Protein 4RVQ (pdb70)

Radius of gyration: 15.25 Å; Cα contacts (8 Å, |Δi|>4): 129; chains: 1; bounding box: 36×40×38 Å

Foldseek 3Di:
DVVPVVDDVDPLDDFLQCQALCNQLVVQCVLVVDPVLSVVLSVVLLVLLVCPVVHDPVSSLVSNCVSSVVDPVVSSVSCNVCSVSNNLSNQLNPDDDPVSNVVSVVVCVVVVNVVNVVRNPD

B-factor: mean 16.06, std 10.74, range [2.79, 58.79]

Solvent-accessible surface area: 8098 Å² total; per-residue (Å²): 96,87,143,35,178,79,118,90,161,76,136,32,123,3,52,1,195,87,7,58,23,128,11,2,32,106,22,0,16,164,40,31,116,71,73,130,81,28,94,76,31,13,80,38,0,43,102,28,6,36,9,92,112,175,96,97,95,158,39,10,52,77,66,0,45,107,26,0,78,163,119,95,89,121,24,0,54,38,0,9,103,20,78,65,7,0,25,39,3,4,95,2,38,123,4,158,60,210,137,83,69,60,53,0,47,172,65,0,39,96,108,56,10,130,128,0,6,77,44,50,119,90

InterPro domains:
  IPR001650 Helicase, C-terminal domain-like [PF00271] (828-909)
  IPR001650 Helicase, C-terminal domain-like [PS51194] (756-968)
  IPR001650 Helicase, C-terminal domain-like [SM00490] (822-910)
  IPR001650 Helicase, C-terminal domain-like [SM00490] (1659-1747)
  IPR003593 AAA+ ATPase domain [SM00382] (543-725)
  IPR003593 AAA+ ATPase domain [SM00382] (1393-1650)
  IPR004179 Sec63 domain [PF02889] (1031-1337)
  IPR004179 Sec63 domain [PF02889] (1865-2186)
  IPR004179 Sec63 domain [SM00973] (1030-1338)
  IPR004179 Sec63 domain [SM00973] (1865-2188)
  IPR011545 DEAD/DEAH-box helicase domain [PF00270] (530-708)
  IPR011545 DEAD/DEAH-box helicase domain [PF00270] (1380-1547)
  IPR014001 Helicase superfamily 1/2, ATP-binding domain [PS51192] (538-721)
  IPR014001 Helicase sup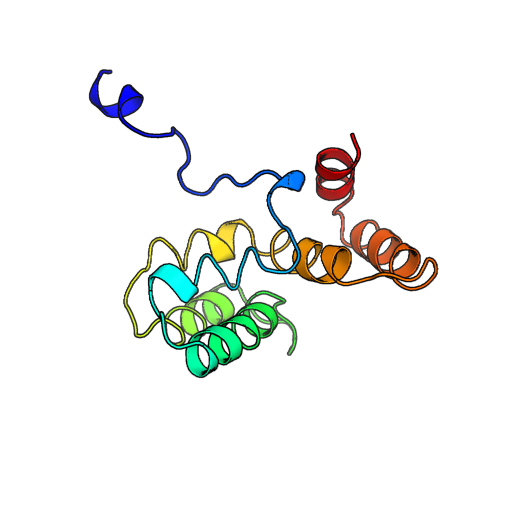erfamily 1/2, ATP-binding domain [PS51192] (1388-1564)
  IPR014001 Helicase superfamily 1/2, ATP-binding domain [SM00487] (525-737)
  IPR014001 Helicase superfamily 1/2, ATP-binding domain [SM00487] (1375-1580)
  IPR014756 Immunoglobulin E-set [SSF81296] (2078-2192)
  IPR027417 P-loop containing nucleoside triphosphate hydrolase [G3DSA:3.40.50.300] (516-730)
  IPR027417 P-loop containing nucleoside triphosphate hydrolase [G3DSA:3.40.50.300] (731-933)
  IPR027417 P-loop containing nucleoside triphosphate hydrolase [G3DSA:3.40.50.300] (1342-1571)

Nearest PDB structures (foldseek):
  4rvq-assembly1_A  TM=1.008E+00  e=5.203E-17  Thermochaetoides thermophila
  5yzg-assembly1_D  TM=9.814E-01  e=2.317E-08  Homo sapiens
  7a5p-assembly1_q  TM=9.352E-01  e=9.662E-07  Homo sapiens
  3jcr-assembly1_C  TM=9.507E-01  e=6.902E-06  Homo sapiens
  6ah0-assembly1_D  TM=9.426E-01  e=2.315E-05  Homo sapiens

Organism: Chaetomium thermophilum (strain DSM 1495 / CBS 144.50 / IMI 039719) (NCBI:txid759272)

Secondary structure (DSSP, 8-state):
-HHHHSS-S-TT---GGG--TTHHHHHHHTT---HHHHHHHHHHHHHHHHT-----HHHHHHHHHHHTTT--HHHHHHHHHTHHHHHHHHHHHT--SHHHHHHHHHHHHHTT-HHHHHHHH-

Structure (mmCIF, N/CA/C/O backbone):
data_4RVQ
#
_entry.id   4RVQ
#
_cell.length_a   123.846
_cell.length_b   45.752
_cell.length_c   27.420
_cell.angle_alpha   90.00
_cell.angle_beta   102.56
_cell.angle_gamma   90.00
#
_symmetry.space_group_name_H-M   'C 1 2 1'
#
loop_
_entity.id
_entity.type
_entity.pdbx_description
1 polymer 'Pre-mRNA splicing helicase-like protein'
2 non-polymer 'SULFATE ION'
3 non-polymer 1,2-ETHANEDIOL
4 water water
#
loop_
_atom_site.group_PDB
_atom_site.id
_atom_site.type_symbol
_atom_site.label_atom_id
_atom_site.label_alt_id
_atom_site.label_comp_id
_atom_site.label_asym_id
_atom_site.label_entity_id
_atom_site.label_seq_id
_atom_site.pdbx_PDB_ins_code
_atom_site.Cartn_x
_atom_site.Cartn_y
_atom_site.Cartn_z
_atom_site.occupancy
_atom_site.B_iso_or_equiv
_atom_site.auth_seq_id
_atom_site.auth_comp_id
_atom_site.auth_asym_id
_atom_site.auth_atom_id
_atom_site.pdbx_PDB_model_num
ATOM 1 N N . GLY A 1 1 ? 32.362 -22.880 -20.151 1.00 33.43 -2 GLY A N 1
ATOM 2 C CA . GLY A 1 1 ? 31.596 -21.594 -20.224 1.00 32.54 -2 GLY A CA 1
ATOM 3 C C . GLY A 1 1 ? 31.137 -21.059 -18.881 1.00 32.22 -2 GLY A C 1
ATOM 4 O O . GLY A 1 1 ? 31.197 -21.748 -17.854 1.00 31.62 -2 GLY A O 1
ATOM 10 N N . ALA A 1 2 ? 30.649 -19.824 -18.896 1.00 30.96 -1 ALA A N 1
ATOM 11 C CA . ALA A 1 2 ? 30.235 -19.126 -17.671 1.00 30.24 -1 ALA A 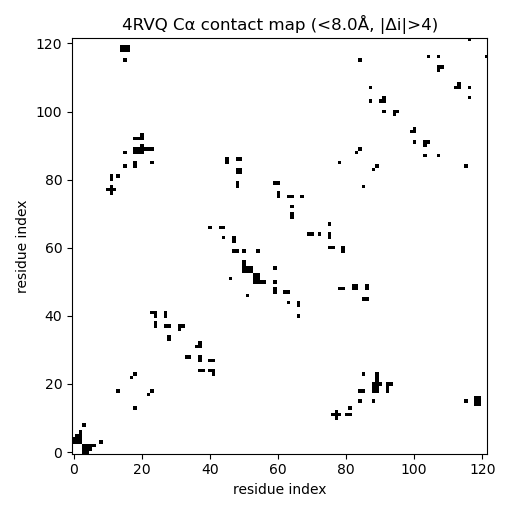CA 1
ATOM 12 C C . ALA A 1 2 ? 29.027 -19.776 -16.994 1.00 28.73 -1 ALA A C 1
ATOM 13 O O . ALA A 1 2 ? 28.985 -19.897 -15.771 1.00 27.90 -1 ALA A O 1
ATOM 20 N N . MET A 1 3 ? 28.024 -20.156 -17.782 0.72 29.78 0 MET A N 1
ATOM 21 C CA . MET A 1 3 ? 26.831 -20.788 -17.226 0.72 30.14 0 MET A CA 1
ATOM 22 C C . MET A 1 3 ? 27.221 -22.035 -16.452 0.72 26.94 0 MET A C 1
ATOM 23 O O . MET A 1 3 ? 26.753 -22.264 -15.342 0.72 25.80 0 MET A O 1
ATOM 37 N N . GLY A 1 4 ? 28.108 -22.825 -17.042 1.00 27.01 287 GLY A N 1
ATOM 38 C CA . GLY A 1 4 ? 28.564 -24.055 -16.424 1.00 25.54 287 GLY A CA 1
ATOM 39 C C . GLY A 1 4 ? 29.291 -23.862 -15.102 1.00 22.42 287 GLY A C 1
ATOM 40 O O . GLY A 1 4 ? 29.294 -24.778 -14.266 1.00 22.55 287 GLY A O 1
ATOM 44 N N . LYS A 1 5 ? 29.915 -22.693 -14.917 1.00 21.72 288 LYS A N 1
ATOM 45 C CA . LYS A 1 5 ? 30.639 -22.398 -13.668 1.00 21.54 288 LYS A CA 1
ATOM 46 C C . LYS A 1 5 ? 29.756 -21.770 -12.592 1.00 21.25 288 LYS A C 1
ATOM 47 O O . LYS A 1 5 ? 30.229 -21.541 -11.484 1.00 22.32 288 LYS A O 1
ATOM 66 N N . SER A 1 6 ? 28.487 -21.492 -12.905 1.00 21.77 289 SER A N 1
ATOM 67 C CA . SER A 1 6 ? 27.590 -20.833 -11.951 1.00 20.36 289 SER A CA 1
ATOM 68 C C . SER A 1 6 ? 26.855 -21.813 -11.014 1.00 16.61 289 SER A C 1
ATOM 69 O O . SER A 1 6 ? 26.154 -21.395 -10.088 1.00 17.39 289 SER A O 1
ATOM 77 N N . LYS A 1 7 ? 26.984 -23.106 -11.281 0.82 12.21 290 LYS A N 1
ATOM 78 C CA . LYS A 1 7 ? 26.313 -24.158 -10.541 0.82 10.62 290 LYS A CA 1
ATOM 79 C C . LYS A 1 7 ? 27.242 -25.338 -10.573 0.82 8.33 290 LYS A C 1
ATOM 80 O O . LYS A 1 7 ? 28.164 -25.427 -11.394 0.82 9.39 290 LYS A O 1
ATOM 99 N N . SER A 1 8 ? 26.988 -26.293 -9.697 1.00 9.43 291 SER A N 1
ATOM 100 C CA A SER A 1 8 ? 27.700 -27.568 -9.664 0.25 9.07 291 SER A CA 1
ATOM 101 C CA B SER A 1 8 ? 27.781 -27.510 -9.709 0.75 9.55 291 SER A CA 1
ATOM 102 C C . SER A 1 8 ? 27.595 -28.271 -11.012 1.00 7.97 291 SER A C 1
ATOM 103 O O . SER A 1 8 ? 26.572 -28.133 -11.720 1.00 9.74 291 SER A O 1
ATOM 118 N N . GLN A 1 9 ? 28.584 -29.094 -11.337 1.00 7.65 292 GLN A N 1
ATOM 119 C CA . GLN A 1 9 ? 28.483 -29.914 -12.525 1.00 7.21 292 GLN A CA 1
ATOM 120 C C . GLN A 1 9 ? 27.413 -30.981 -12.380 1.00 7.80 292 GLN A C 1
ATOM 121 O O . GLN A 1 9 ? 26.806 -31.378 -13.366 1.00 9.93 292 GLN A O 1
ATOM 135 N N . ASP A 1 10 ? 27.213 -31.497 -11.174 1.00 7.86 293 ASP A N 1
ATOM 136 C CA . ASP A 1 10 ? 26.268 -32.600 -10.939 1.00 8.23 293 ASP A CA 1
ATOM 137 C C . ASP A 1 10 ? 25.430 -32.307 -9.708 1.00 8.86 293 ASP A C 1
ATOM 138 O O . ASP A 1 10 ? 25.863 -32.534 -8.577 1.00 9.88 293 ASP A O 1
ATOM 147 N N . LYS A 1 11 ? 24.219 -31.804 -9.926 1.00 10.85 294 LYS A N 1
ATOM 148 C CA . LYS A 1 11 ? 23.335 -31.450 -8.811 1.00 14.12 294 LYS A CA 1
ATOM 149 C C . LYS A 1 11 ? 22.951 -32.662 -7.981 1.00 12.68 294 LYS A C 1
ATOM 150 O O . LYS A 1 11 ? 22.479 -32.522 -6.827 1.00 15.00 294 LYS A O 1
ATOM 169 N N . ASN A 1 12 ? 23.139 -33.852 -8.524 1.00 10.29 295 ASN A N 1
ATOM 170 C CA . ASN A 1 12 ? 22.749 -35.037 -7.799 1.00 9.16 295 ASN A CA 1
ATOM 171 C C . ASN A 1 12 ? 23.835 -35.605 -6.932 1.00 9.57 295 ASN A C 1
ATOM 172 O O . ASN A 1 12 ? 23.555 -36.548 -6.177 1.00 10.27 295 ASN A O 1
ATOM 183 N N . TYR A 1 13 ? 25.046 -35.080 -7.000 1.00 10.00 296 TYR A N 1
ATOM 184 C CA A TYR A 1 13 ? 26.147 -35.711 -6.273 0.88 10.32 296 TYR A CA 1
ATOM 185 C CA B TYR A 1 13 ? 26.126 -35.702 -6.276 0.12 9.45 296 TYR A CA 1
ATOM 186 C C . TYR A 1 13 ? 26.002 -35.469 -4.770 1.00 8.93 296 TYR A C 1
ATOM 187 O O . TYR A 1 13 ? 25.779 -34.335 -4.354 1.00 11.28 296 TYR A O 1
ATOM 222 N N . VAL A 1 14 ? 26.174 -36.525 -3.989 1.00 7.98 297 VAL A N 1
ATOM 223 C CA . VAL A 1 14 ? 26.192 -36.429 -2.523 1.00 7.42 297 VAL A CA 1
ATOM 224 C C . VAL A 1 14 ? 27.217 -37.427 -2.048 1.00 7.36 297 VAL A C 1
ATOM 225 O O . VAL A 1 14 ? 27.165 -38.612 -2.388 1.00 8.85 297 VAL A O 1
ATOM 238 N N . HIS A 1 15 ? 28.190 -36.946 -1.294 1.00 6.53 298 HIS A N 1
ATOM 239 C CA . HIS A 1 15 ? 29.238 -37.817 -0.785 1.00 6.72 298 HIS A CA 1
ATOM 240 C C . HIS A 1 15 ? 28.680 -38.676 0.367 1.00 6.71 298 HIS A C 1
ATOM 241 O O . HIS A 1 15 ? 27.831 -38.229 1.127 1.00 6.61 298 HIS A O 1
ATOM 255 N N . ALA A 1 16 ? 29.203 -39.888 0.517 1.00 6.36 299 ALA A N 1
ATOM 256 C CA . ALA A 1 16 ? 28.739 -40.779 1.573 1.00 7.25 299 ALA A CA 1
ATOM 257 C C . ALA A 1 16 ? 28.761 -40.100 2.956 1.00 8.36 299 ALA A C 1
ATOM 258 O O . ALA A 1 16 ? 27.875 -40.337 3.771 1.00 8.65 299 ALA A O 1
ATOM 265 N N . ARG A 1 17 ? 29.782 -39.305 3.251 1.00 9.22 300 ARG A N 1
ATOM 266 C CA . ARG A 1 17 ? 29.874 -38.696 4.585 1.00 10.00 300 ARG A CA 1
ATOM 267 C C . ARG A 1 17 ? 28.766 -37.685 4.851 1.00 9.56 300 ARG A C 1
ATOM 268 O O . ARG A 1 17 ? 28.551 -37.314 6.013 1.00 11.70 300 ARG A O 1
ATOM 289 N N . GLU A 1 18 ? 28.084 -37.233 3.808 1.00 7.66 301 GLU A N 1
ATOM 290 C CA . GLU A 1 18 ? 27.008 -36.264 3.968 1.00 7.37 301 GLU A CA 1
ATOM 291 C C . GLU A 1 18 ? 25.731 -36.921 4.471 1.00 6.85 301 GLU A C 1
ATOM 292 O O . GLU A 1 18 ? 24.865 -36.232 4.988 1.00 7.72 301 GLU A O 1
ATOM 304 N N . ILE A 1 19 ? 25.567 -38.214 4.266 1.00 6.79 302 ILE A N 1
ATOM 305 C CA . ILE A 1 19 ? 24.295 -38.878 4.535 1.00 6.47 302 ILE A CA 1
ATOM 306 C C . ILE A 1 19 ? 24.221 -39.335 5.980 1.00 6.99 302 ILE A C 1
ATOM 307 O O . ILE A 1 19 ? 24.472 -40.483 6.297 1.00 8.38 302 ILE A O 1
ATOM 323 N N . ASP A 1 20 ? 23.948 -38.376 6.860 1.00 7.03 303 ASP A N 1
ATOM 324 C CA . ASP A 1 20 ? 23.688 -38.642 8.253 1.00 6.94 303 ASP A CA 1
ATOM 325 C C . ASP A 1 20 ? 22.298 -39.259 8.393 1.00 6.63 303 ASP A C 1
ATOM 326 O O . ASP A 1 20 ? 21.528 -39.427 7.421 1.00 6.38 303 ASP A O 1
ATOM 335 N N . ALA A 1 21 ? 21.929 -39.605 9.635 1.00 6.95 304 ALA A N 1
ATOM 336 C CA . ALA A 1 21 ? 20.666 -40.253 9.939 1.00 6.21 304 ALA A CA 1
ATOM 337 C C . ALA A 1 21 ? 19.439 -39.464 9.489 1.00 5.79 304 ALA A C 1
ATOM 338 O O . ALA A 1 21 ? 18.379 -40.080 9.298 1.00 6.73 304 ALA A O 1
ATOM 345 N N . TYR A 1 22 ? 19.563 -38.142 9.332 1.00 5.71 305 TYR A N 1
ATOM 346 C CA . TYR A 1 22 ? 18.445 -37.278 8.985 1.00 5.45 305 TYR A CA 1
ATOM 347 C C . TYR A 1 22 ? 18.621 -36.609 7.614 1.00 5.18 305 TYR A C 1
ATOM 348 O O . TYR A 1 22 ? 17.826 -35.739 7.285 1.00 6.14 305 TYR A O 1
ATOM 366 N N . TRP A 1 23 ? 19.612 -37.002 6.816 1.00 5.29 306 TRP A N 1
ATOM 367 C CA . TRP A 1 23 ? 19.840 -36.329 5.544 1.00 5.67 306 TRP A CA 1
ATOM 368 C C . TRP A 1 23 ? 18.608 -36.371 4.659 1.00 5.30 306 TRP A C 1
ATOM 369 O O . TRP A 1 23 ? 18.199 -35.358 4.098 1.00 6.01 306 TRP A O 1
ATOM 390 N N . LEU A 1 24 ? 18.012 -37.555 4.519 1.00 5.91 307 LEU A N 1
ATOM 391 C CA . LEU A 1 24 ? 16.856 -37.694 3.637 1.00 5.88 307 LEU A CA 1
ATOM 392 C C . LEU A 1 24 ? 15.702 -36.837 4.138 1.00 5.93 307 LEU A C 1
ATOM 393 O O . LEU A 1 24 ? 15.039 -36.118 3.372 1.00 6.13 307 LEU A O 1
ATOM 409 N N . GLN A 1 25 ? 15.410 -36.933 5.448 1.00 6.12 308 GLN A N 1
ATOM 410 C CA . GLN A 1 25 ? 14.343 -36.157 6.043 1.00 6.43 308 GLN A CA 1
ATOM 411 C C . GLN A 1 25 ? 14.555 -34.673 5.808 1.00 6.72 308 GLN A C 1
ATOM 412 O O . GLN A 1 25 ? 13.595 -33.928 5.561 1.00 6.99 308 GLN A O 1
ATOM 426 N N . ARG A 1 26 ? 15.802 -34.194 5.896 1.00 7.07 309 ARG A N 1
ATOM 427 C CA A ARG A 1 26 ? 16.095 -32.803 5.674 0.44 8.25 309 ARG A CA 1
ATOM 428 C CA B ARG A 1 26 ? 16.078 -32.777 5.637 0.56 8.36 309 ARG A CA 1
ATOM 429 C C . ARG A 1 26 ? 15.848 -32.410 4.201 1.00 7.94 309 ARG A C 1
ATOM 430 O O . ARG A 1 26 ? 15.338 -31.325 3.926 1.00 10.22 309 ARG A O 1
ATOM 471 N N . GLN A 1 27 ? 16.179 -33.298 3.263 1.00 7.77 310 GLN A N 1
ATOM 472 C CA A GLN A 1 27 ? 15.907 -32.989 1.858 0.38 8.36 310 GLN A CA 1
ATOM 473 C CA B GLN A 1 27 ? 15.899 -32.947 1.870 0.62 8.27 310 GLN A CA 1
ATOM 474 C C . GLN A 1 27 ? 14.400 -32.845 1.653 1.00 9.62 310 GLN A C 1
ATOM 475 O O . GLN A 1 27 ? 13.924 -31.939 0.971 1.00 11.65 310 GLN A O 1
ATOM 502 N N . ILE A 1 28 ? 13.638 -33.782 2.201 1.00 8.45 311 ILE A N 1
ATOM 503 C CA . ILE A 1 28 ? 12.197 -33.781 2.055 1.00 8.30 311 ILE A CA 1
ATOM 504 C C . ILE A 1 28 ? 11.584 -32.600 2.801 1.00 8.60 311 ILE A C 1
ATOM 505 O O . ILE A 1 28 ? 10.640 -31.964 2.310 1.00 9.57 311 ILE A O 1
ATOM 521 N N . GLY A 1 29 ? 12.147 -32.266 3.957 1.00 9.19 312 GLY A N 1
ATOM 522 C CA . GLY A 1 29 ? 11.621 -31.196 4.783 1.00 10.55 312 GLY A CA 1
ATOM 523 C C . GLY A 1 29 ? 11.711 -29.817 4.149 1.00 11.11 312 GLY A C 1
ATOM 524 O O . GLY A 1 29 ? 10.996 -28.875 4.532 1.00 13.33 312 GLY A O 1
ATOM 528 N N . ARG A 1 30 ? 12.611 -29.633 3.193 1.00 11.84 313 ARG A N 1
ATOM 529 C CA . ARG A 1 30 ? 12.665 -28.365 2.486 1.00 13.84 313 ARG A CA 1
ATOM 530 C C . ARG A 1 30 ? 11.430 -28.129 1.654 1.00 14.77 313 ARG A C 1
ATOM 531 O O . ARG A 1 30 ? 11.080 -26.984 1.409 1.00 18.45 313 ARG A O 1
ATOM 552 N N . VAL A 1 31 ? 10.763 -29.211 1.236 1.00 13.80 314 VAL A N 1
ATOM 553 C CA . VAL A 1 31 ? 9.530 -29.159 0.462 1.00 14.05 314 VAL A CA 1
ATOM 554 C C . VAL A 1 31 ? 8.292 -29.331 1.362 1.00 13.05 314 VAL A C 1
ATOM 555 O O . VAL A 1 31 ? 7.244 -28.758 1.071 1.00 14.77 314 VAL A O 1
ATOM 568 N N . TYR A 1 32 ? 8.409 -30.131 2.415 1.00 11.06 315 TYR A N 1
ATOM 569 C CA . TYR A 1 32 ? 7.321 -30.449 3.328 1.00 11.07 315 TYR A CA 1
ATOM 570 C C . TYR A 1 32 ? 7.763 -30.072 4.738 1.00 11.47 315 TYR A C 1
ATOM 571 O O . TYR A 1 32 ? 8.332 -30.889 5.461 1.00 11.26 315 TYR A O 1
ATOM 589 N N . PRO A 1 33 ? 7.534 -28.825 5.144 1.00 11.82 316 PRO A N 1
ATOM 590 C CA . PRO A 1 33 ? 8.047 -28.385 6.453 1.00 13.13 316 PRO A CA 1
ATOM 591 C C . PRO A 1 33 ? 7.335 -29.000 7.657 1.00 12.93 316 PRO A C 1
ATOM 592 O O . PRO A 1 33 ? 7.878 -28.953 8.754 1.00 13.14 316 PRO A O 1
ATOM 603 N N . ASP A 1 34 ? 6.169 -29.587 7.471 1.00 11.65 317 ASP A N 1
ATOM 604 C CA . ASP A 1 34 ? 5.470 -30.188 8.597 1.00 11.72 317 ASP A CA 1
ATOM 605 C C . ASP A 1 34 ? 6.222 -31.383 9.105 1.00 10.21 317 ASP A C 1
ATOM 606 O O . ASP A 1 34 ? 6.628 -32.249 8.332 1.00 10.17 317 ASP A O 1
ATOM 615 N N . ALA A 1 35 ? 6.419 -31.461 10.425 1.00 10.87 318 ALA A N 1
ATOM 616 C CA . ALA A 1 35 ? 7.231 -32.532 10.996 1.00 10.29 318 ALA A CA 1
ATOM 617 C C . ALA A 1 35 ? 6.643 -33.908 10.738 1.00 9.78 318 ALA A C 1
ATOM 618 O O . ALA A 1 35 ? 7.365 -34.844 10.414 1.00 10.25 318 ALA A O 1
ATOM 625 N N . HIS A 1 36 ? 5.339 -34.068 10.942 1.00 9.22 319 HIS A N 1
ATOM 626 C CA . HIS A 1 36 ? 4.698 -35.362 10.770 1.00 9.26 319 HIS A CA 1
ATOM 627 C C . HIS A 1 36 ? 4.745 -35.799 9.304 1.00 9.04 319 HIS A C 1
ATOM 628 O O . HIS A 1 36 ? 5.180 -36.904 9.000 1.00 8.93 319 HIS A O 1
ATOM 642 N N . ILE A 1 37 ? 4.320 -34.923 8.399 1.00 9.25 320 ILE A N 1
ATOM 643 C CA . ILE A 1 37 ? 4.292 -35.284 6.983 1.00 8.57 320 ILE A CA 1
ATOM 644 C C . ILE A 1 37 ? 5.701 -35.574 6.465 1.00 8.01 320 ILE A C 1
ATOM 645 O O . ILE A 1 37 ? 5.894 -36.548 5.739 1.00 8.33 320 ILE A O 1
ATOM 661 N N . GLN A 1 38 ? 6.695 -34.751 6.804 1.00 8.46 321 GLN A N 1
ATOM 662 C CA . GLN A 1 38 ? 8.023 -35.038 6.266 1.00 8.82 321 GLN A CA 1
ATOM 663 C C . GLN A 1 38 ? 8.556 -36.359 6.768 1.00 7.87 321 GLN A C 1
ATOM 664 O O . GLN A 1 38 ? 9.275 -37.042 6.038 1.00 7.96 321 GLN A O 1
ATOM 678 N N . HIS A 1 39 ? 8.206 -36.733 8.002 1.00 8.05 322 HIS A N 1
ATOM 679 C CA . HIS A 1 39 ? 8.662 -37.999 8.527 1.00 8.34 322 HIS A CA 1
ATOM 680 C C . HIS A 1 39 ? 7.957 -39.168 7.805 1.00 7.46 322 HIS A C 1
ATOM 681 O O . HIS A 1 39 ? 8.603 -40.160 7.454 1.00 7.99 322 HIS A O 1
ATOM 695 N N . ASP A 1 40 ? 6.635 -39.056 7.599 1.00 7.73 323 ASP A N 1
ATOM 696 C CA . ASP A 1 40 ? 5.941 -40.069 6.817 1.00 8.73 323 ASP A CA 1
ATOM 697 C C . ASP A 1 40 ? 6.608 -40.266 5.466 1.00 8.16 323 ASP A C 1
ATOM 698 O O . ASP A 1 40 ? 6.807 -41.401 5.023 1.00 8.72 323 ASP A O 1
ATOM 707 N N . LYS A 1 41 ? 6.916 -39.157 4.782 1.00 7.18 324 LYS A N 1
ATOM 708 C CA . LYS A 1 41 ? 7.467 -39.248 3.449 1.00 7.37 324 LYS A CA 1
ATOM 709 C C . LYS A 1 41 ? 8.879 -39.840 3.466 1.00 7.04 324 LYS A C 1
ATOM 710 O O . LYS A 1 41 ? 9.281 -40.495 2.509 1.00 7.71 324 LYS A O 1
ATOM 729 N N . THR A 1 42 ? 9.639 -39.614 4.536 1.00 7.22 325 THR A N 1
ATOM 730 C CA . THR A 1 42 ? 10.955 -40.209 4.681 1.00 7.42 325 THR A CA 1
ATOM 731 C C . THR A 1 42 ? 10.831 -41.730 4.768 1.00 7.40 325 THR A C 1
ATOM 732 O O . THR A 1 42 ? 11.529 -42.460 4.072 1.00 7.54 325 THR A O 1
ATOM 743 N N . THR A 1 43 ? 9.957 -42.198 5.643 1.00 7.97 326 THR A N 1
ATOM 744 C CA . THR A 1 43 ? 9.723 -43.627 5.780 1.00 9.04 326 THR A CA 1
ATOM 745 C C . THR A 1 43 ? 9.299 -44.263 4.457 1.00 7.99 326 THR A C 1
ATOM 746 O O . THR A 1 43 ? 9.837 -45.299 4.043 1.00 8.33 326 THR A O 1
ATOM 757 N N . SER A 1 44 ? 8.354 -43.608 3.797 1.00 7.97 327 SER A N 1
ATOM 758 C CA A SER A 1 44 ? 7.875 -44.137 2.528 0.24 8.33 327 SER A CA 1
ATOM 759 C CA B SER A 1 44 ? 7.873 -44.132 2.521 0.76 8.98 327 SER A CA 1
ATOM 760 C C . SER A 1 44 ?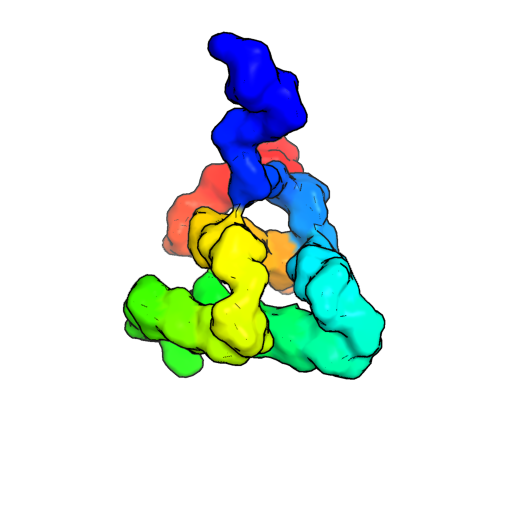 8.954 -44.105 1.439 1.00 7.25 327 SER A C 1
ATOM 761 O O . SER A 1 44 ? 9.114 -45.068 0.678 1.00 8.65 327 SER A O 1
ATOM 776 N N . ALA A 1 45 ? 9.710 -43.029 1.382 1.00 7.00 328 ALA A N 1
ATOM 777 C CA . ALA A 1 45 ? 10.749 -42.927 0.369 1.00 7.28 328 ALA A CA 1
ATOM 778 C C . ALA A 1 45 ? 11.802 -44.003 0.549 1.00 7.38 328 ALA A C 1
ATOM 779 O O . ALA A 1 45 ? 12.270 -44.600 -0.433 1.00 8.10 328 ALA A O 1
ATOM 786 N N . LEU A 1 46 ? 12.211 -44.296 1.789 1.00 7.61 329 LEU A N 1
ATOM 787 C CA . LEU A 1 46 ? 13.188 -45.342 1.980 1.00 7.66 329 LEU A CA 1
ATOM 788 C C . LEU A 1 46 ? 12.644 -46.681 1.511 1.00 9.49 329 LEU A C 1
ATOM 789 O O . LEU A 1 46 ? 13.371 -47.471 0.891 1.00 11.15 329 LEU A O 1
ATOM 805 N N . LYS A 1 47 ? 11.382 -46.985 1.833 1.00 9.06 330 LYS A N 1
ATOM 806 C CA . LYS A 1 47 ? 10.795 -48.225 1.385 1.00 10.88 330 LYS A CA 1
ATOM 807 C C . LYS A 1 47 ? 10.757 -48.300 -0.135 1.00 10.49 330 LYS A C 1
ATOM 808 O O . LYS A 1 47 ? 11.148 -49.312 -0.727 1.00 12.51 330 LYS A O 1
ATOM 827 N N . ILE A 1 48 ? 10.282 -47.228 -0.765 1.00 10.09 331 ILE A N 1
ATOM 828 C CA . ILE A 1 48 ? 10.237 -47.195 -2.219 1.00 10.31 331 ILE A CA 1
ATOM 829 C C . ILE A 1 48 ? 11.621 -47.370 -2.854 1.00 10.39 331 ILE A C 1
ATOM 830 O O . ILE A 1 48 ? 11.811 -48.183 -3.748 1.00 12.01 331 ILE A O 1
ATOM 846 N N . LEU A 1 49 ? 12.600 -46.613 -2.364 1.00 10.21 332 LEU A N 1
ATOM 847 C CA . LEU A 1 49 ? 13.937 -46.631 -2.958 1.00 11.30 332 LEU A CA 1
ATOM 848 C C . LEU A 1 49 ? 14.610 -47.961 -2.810 1.00 12.64 332 LEU A C 1
ATOM 849 O O . LEU A 1 49 ? 15.495 -48.299 -3.607 1.00 15.11 332 LEU A O 1
ATOM 865 N N . SER A 1 50 ? 14.259 -48.705 -1.769 1.00 13.15 333 SER A N 1
ATOM 866 C CA A SER A 1 50 ? 14.930 -49.973 -1.531 0.71 15.37 333 SER A CA 1
ATOM 867 C CA B SER A 1 50 ? 14.864 -49.999 -1.489 0.29 15.73 333 SER A CA 1
ATOM 868 C C . SER A 1 50 ? 14.524 -51.003 -2.574 1.00 18.15 333 SER A C 1
ATOM 869 O O . SER A 1 50 ? 15.187 -52.018 -2.711 1.00 20.18 333 SER A O 1
ATOM 884 N N . GLY A 1 51 ? 13.449 -50.732 -3.307 1.00 17.76 334 GLY A N 1
ATOM 885 C CA . GLY A 1 51 ? 12.992 -51.668 -4.305 1.00 19.70 334 GLY A CA 1
ATOM 886 C C . GLY A 1 51 ? 12.469 -52.962 -3.728 1.00 23.21 334 GLY A C 1
ATOM 887 O O . GLY A 1 51 ? 12.212 -53.910 -4.458 1.00 25.50 334 GLY A O 1
ATOM 891 N N . GLU A 1 52 ? 12.302 -53.010 -2.417 1.00 25.91 335 GLU A N 1
ATOM 892 C CA . GLU A 1 52 ? 11.775 -54.210 -1.788 1.00 31.62 335 GLU A CA 1
ATOM 893 C C . GLU A 1 52 ? 10.298 -54.413 -2.134 1.00 36.11 335 GLU A C 1
ATOM 894 O O . GLU A 1 52 ? 9.564 -53.446 -2.334 1.00 35.90 335 GLU A O 1
ATOM 906 N N . PRO A 1 53 ? 9.851 -55.678 -2.214 0.68 39.27 336 PRO A N 1
ATOM 907 C CA . PRO A 1 53 ? 8.438 -55.937 -2.516 0.68 41.96 336 PRO A CA 1
ATOM 908 C C . PRO A 1 53 ? 7.526 -55.587 -1.344 0.68 43.81 336 PRO A C 1
ATOM 909 O O . PRO A 1 53 ? 8.040 -55.260 -0.274 0.68 44.66 336 PRO A O 1
ATOM 920 N N . GLU A 1 60 ? 12.397 -56.522 -5.509 0.75 39.65 343 GLU A N 1
ATOM 921 C CA . GLU A 1 60 ? 11.705 -57.030 -6.680 0.75 39.85 343 GLU A CA 1
ATOM 922 C C . GLU A 1 60 ? 11.237 -55.910 -7.592 0.75 36.12 343 GLU A C 1
ATOM 923 O O . GLU A 1 60 ? 10.931 -56.159 -8.756 0.75 36.94 343 GLU A O 1
ATOM 934 N N . LYS A 1 61 ? 11.177 -54.679 -7.083 0.77 32.56 344 LYS A N 1
ATOM 935 C CA . LYS A 1 61 ? 10.548 -53.599 -7.853 0.77 31.31 344 LYS A CA 1
ATOM 936 C C . LYS A 1 61 ? 11.458 -53.021 -8.937 0.77 28.96 344 LYS A C 1
ATOM 937 O O . LYS A 1 61 ? 12.633 -52.727 -8.708 0.77 29.53 344 LYS A O 1
ATOM 956 N N . GLN A 1 62 ? 10.885 -52.864 -10.124 0.91 27.28 345 GLN A N 1
ATOM 957 C CA . GLN A 1 62 ? 11.566 -52.243 -11.245 1.00 26.55 345 GLN A CA 1
ATOM 958 C C . GLN A 1 62 ? 11.789 -50.752 -11.018 0.91 21.42 345 GLN A C 1
ATOM 959 O O . GLN A 1 62 ? 11.040 -50.101 -10.294 1.00 21.32 345 GLN A O 1
ATOM 973 N N . LEU A 1 63 ? 12.764 -50.201 -11.732 1.00 21.35 346 LEU A N 1
ATOM 974 C CA . LEU A 1 63 ? 13.039 -48.771 -11.673 1.00 19.87 346 LEU A CA 1
ATOM 975 C C . LEU A 1 63 ? 11.837 -47.929 -12.067 1.00 18.47 346 LEU A C 1
ATOM 976 O O . LEU A 1 63 ? 11.615 -46.884 -11.471 1.00 17.79 346 LEU A O 1
ATOM 992 N N . ARG A 1 64 ? 11.060 -48.374 -13.037 1.00 18.36 347 ARG A N 1
ATOM 993 C CA . ARG A 1 64 ? 9.889 -47.630 -13.458 1.00 17.54 347 ARG A CA 1
ATOM 994 C C . ARG A 1 64 ? 8.891 -47.521 -12.297 1.00 17.05 347 ARG A C 1
ATOM 995 O O . ARG A 1 64 ? 8.220 -46.500 -12.132 1.00 17.53 347 ARG A O 1
ATOM 1016 N N . ASP A 1 65 ? 8.777 -48.587 -11.512 1.00 15.99 348 ASP A N 1
ATOM 1017 C CA . ASP A 1 65 ? 7.859 -48.612 -10.387 1.00 16.24 348 ASP A CA 1
ATOM 1018 C C . ASP A 1 65 ? 8.361 -47.726 -9.257 1.00 14.49 348 ASP A C 1
ATOM 1019 O O . ASP A 1 65 ? 7.563 -47.014 -8.631 1.00 13.95 348 ASP A O 1
ATOM 1028 N N . ILE A 1 66 ? 9.672 -47.764 -8.976 1.00 12.96 349 ILE A N 1
ATOM 1029 C CA . ILE A 1 66 ? 10.271 -46.899 -7.986 1.00 12.77 349 ILE A CA 1
ATOM 1030 C C . ILE A 1 66 ? 9.976 -45.447 -8.375 1.00 11.54 349 ILE A C 1
ATOM 1031 O O . ILE A 1 66 ? 9.544 -44.636 -7.560 1.00 11.50 349 ILE A O 1
ATOM 1047 N N . GLU A 1 67 ? 10.242 -45.092 -9.633 1.00 11.67 350 GLU A N 1
ATOM 1048 C CA . GLU A 1 67 ? 9.988 -43.742 -10.076 1.00 11.60 350 GLU A CA 1
ATOM 1049 C C . GLU A 1 67 ? 8.524 -43.344 -9.934 1.00 10.78 350 GLU A C 1
ATOM 1050 O O . GLU A 1 67 ? 8.200 -42.257 -9.458 1.00 11.53 350 GLU A O 1
ATOM 1062 N N . ASN A 1 68 ? 7.621 -44.207 -10.407 0.99 11.98 351 ASN A N 1
ATOM 1063 C CA . ASN A 1 68 ? 6.204 -43.886 -10.312 1.00 13.91 351 ASN A CA 1
ATOM 1064 C C . ASN A 1 68 ? 5.781 -43.620 -8.869 1.00 12.06 351 ASN A C 1
ATOM 1065 O O . ASN A 1 68 ? 5.101 -42.625 -8.591 1.00 12.85 351 ASN A O 1
ATOM 1076 N N . ASP A 1 69 ? 6.191 -44.483 -7.960 1.00 11.83 352 ASP A N 1
ATOM 1077 C CA . ASP A 1 69 ? 5.782 -44.347 -6.589 1.00 11.89 352 ASP A CA 1
ATOM 1078 C C . ASP A 1 69 ? 6.391 -43.106 -5.953 1.00 11.38 352 ASP A C 1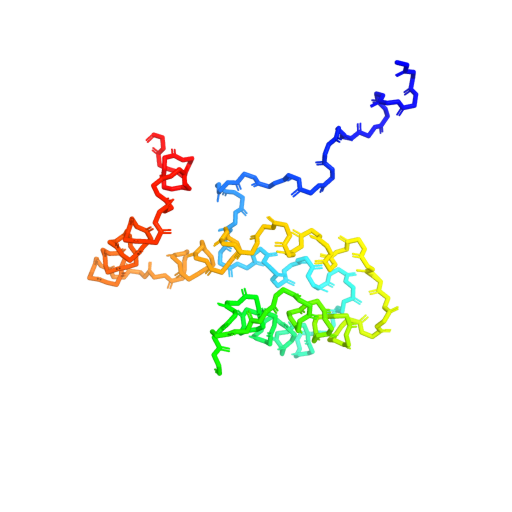
ATOM 1079 O O . ASP A 1 69 ? 5.736 -42.396 -5.197 1.00 10.86 352 ASP A O 1
ATOM 1088 N N . LEU A 1 70 ? 7.652 -42.815 -6.249 1.00 9.98 353 LEU A N 1
ATOM 1089 C CA A LEU A 1 70 ? 8.247 -41.596 -5.696 0.30 9.80 353 LEU A CA 1
ATOM 1090 C CA B LEU A 1 70 ? 8.291 -41.634 -5.685 0.70 10.12 353 LEU A CA 1
ATOM 1091 C C . LEU A 1 70 ? 7.657 -40.339 -6.242 1.00 10.60 353 LEU A C 1
ATOM 1092 O O . LEU A 1 70 ? 7.506 -39.340 -5.524 1.00 10.58 353 LEU A O 1
ATOM 1123 N N . MET A 1 71 ? 7.319 -40.348 -7.539 1.00 10.39 354 MET A N 1
ATOM 1124 C CA . MET A 1 71 ? 6.735 -39.140 -8.097 1.00 10.42 354 MET A CA 1
ATOM 1125 C C . MET A 1 71 ? 5.398 -38.838 -7.401 1.00 10.29 354 MET A C 1
ATOM 1126 O O . MET A 1 71 ? 5.088 -37.680 -7.134 1.00 10.92 354 MET A O 1
ATOM 1140 N N . GLU A 1 72 ? 4.579 -39.864 -7.161 1.00 11.18 355 GLU A N 1
ATOM 1141 C CA . GLU A 1 72 ? 3.333 -39.675 -6.450 1.00 11.65 355 GLU A CA 1
ATOM 1142 C C . GLU A 1 72 ? 3.571 -39.204 -5.002 1.00 11.28 355 GLU A C 1
ATOM 1143 O O . GLU A 1 72 ? 2.848 -38.344 -4.513 1.00 12.04 355 GLU A O 1
ATOM 1155 N N . LEU A 1 73 ? 4.606 -39.737 -4.355 1.00 11.62 356 LEU A N 1
ATOM 1156 C CA . LEU A 1 73 ? 4.905 -39.361 -2.986 1.00 9.95 356 LEU A CA 1
ATOM 1157 C C . LEU A 1 73 ? 5.186 -37.869 -2.889 1.00 10.17 356 LEU A C 1
ATOM 1158 O O . LEU A 1 73 ? 4.871 -37.222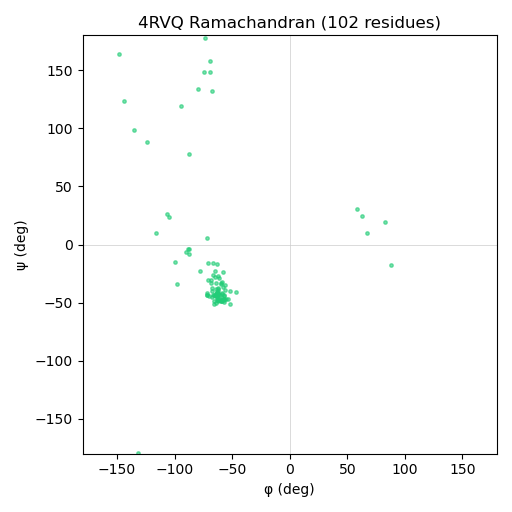 -1.876 1.00 10.92 356 LEU A O 1
ATOM 1174 N N . PHE A 1 74 ? 5.783 -37.316 -3.938 1.00 9.82 357 PHE A N 1
ATOM 1175 C CA A PHE A 1 74 ? 6.158 -35.912 -4.015 0.66 9.71 357 PHE A CA 1
ATOM 1176 C CA B PHE A 1 74 ? 6.094 -35.888 -3.947 0.34 10.17 357 PHE A CA 1
ATOM 1177 C C . PHE A 1 74 ? 5.103 -35.094 -4.791 1.00 9.47 357 PHE A C 1
ATOM 1178 O O . PHE A 1 74 ? 5.413 -34.013 -5.297 1.00 9.94 357 PHE A O 1
ATOM 1211 N N . ASP A 1 75 ? 3.870 -35.605 -4.867 1.00 9.63 358 ASP A N 1
ATOM 1212 C CA . ASP A 1 75 ? 2.759 -34.802 -5.402 1.00 10.33 358 ASP A CA 1
ATOM 1213 C C . ASP A 1 75 ? 2.986 -34.316 -6.839 1.00 10.11 358 ASP A C 1
ATOM 1214 O O . ASP A 1 75 ? 2.457 -33.265 -7.257 1.00 11.78 358 ASP A O 1
ATOM 1223 N N . TYR A 1 76 ? 3.722 -35.120 -7.600 1.00 9.98 359 TYR A N 1
ATOM 1224 C CA . TYR A 1 76 ? 3.941 -34.885 -9.042 1.00 10.13 359 TYR A CA 1
ATOM 1225 C C . TYR A 1 76 ? 4.675 -33.580 -9.273 1.00 10.55 359 TYR A C 1
ATOM 1226 O O . TYR A 1 76 ? 4.642 -33.030 -10.390 1.00 12.79 359 TYR A O 1
ATOM 1244 N N . GLU A 1 77 ? 5.421 -33.152 -8.261 0.85 9.39 360 GLU A N 1
ATOM 1245 C CA . GLU A 1 77 ? 6.279 -32.020 -8.391 0.85 10.01 360 GLU A CA 1
ATOM 1246 C C . GLU A 1 77 ? 7.661 -32.389 -7.832 0.85 9.03 360 GLU A C 1
ATOM 1247 O O . GLU A 1 77 ? 7.924 -33.503 -7.439 0.85 9.26 360 GLU A O 1
ATOM 1259 N N . HIS A 1 78 ? 8.569 -31.434 -7.861 1.00 13.69 361 HIS A N 1
ATOM 1260 C CA A HIS A 1 78 ? 9.949 -31.609 -7.415 0.38 14.30 361 HIS A CA 1
ATOM 1261 C CA B HIS A 1 78 ? 9.860 -31.692 -7.240 0.62 14.57 361 HIS A CA 1
ATOM 1262 C C . HIS A 1 78 ? 10.582 -32.844 -8.010 1.00 13.54 361 HIS A C 1
ATOM 1263 O O . HIS A 1 78 ? 11.253 -33.655 -7.370 1.00 12.32 361 HIS A O 1
ATOM 1290 N N . HIS A 1 79 ? 10.448 -32.932 -9.334 1.00 14.62 362 HIS A N 1
ATOM 1291 C CA . HIS A 1 79 ? 11.058 -34.044 -10.064 1.00 13.76 362 HIS A CA 1
ATOM 1292 C C . HIS A 1 79 ? 12.580 -34.105 -9.905 1.00 11.79 362 HIS A C 1
ATOM 1293 O O . HIS A 1 79 ? 13.175 -35.182 -9.892 1.00 11.28 362 HIS A O 1
ATOM 1307 N N . GLU A 1 80 ? 13.220 -32.960 -9.796 1.00 13.03 363 GLU A N 1
ATOM 1308 C CA A GLU A 1 80 ? 14.673 -32.965 -9.606 0.60 11.98 363 GLU A CA 1
ATOM 1309 C CA B GLU A 1 80 ? 14.671 -32.962 -9.601 0.40 11.46 363 GLU A CA 1
ATOM 1310 C C . GLU A 1 80 ? 15.059 -33.695 -8.310 1.00 10.82 363 GLU A C 1
ATOM 1311 O O . GLU A 1 80 ? 16.044 -34.441 -8.268 1.00 10.71 363 GLU A O 1
ATOM 1333 N N . LEU A 1 81 ? 14.287 -33.496 -7.244 1.00 11.46 364 LEU A N 1
ATOM 1334 C CA . LEU A 1 81 ? 14.559 -34.189 -5.984 1.00 11.89 364 LEU A CA 1
ATOM 1335 C C . LEU A 1 81 ? 14.297 -35.672 -6.180 1.00 10.49 364 LEU A C 1
ATOM 1336 O O . LEU A 1 81 ? 15.091 -36.523 -5.758 1.00 10.60 364 LEU A O 1
ATOM 1352 N N . VAL A 1 82 ? 13.174 -36.004 -6.821 1.00 11.16 365 VAL A N 1
ATOM 1353 C CA . VAL A 1 82 ? 12.868 -37.393 -7.113 1.00 11.57 365 VAL A CA 1
ATOM 1354 C C . VAL A 1 82 ? 14.051 -38.085 -7.827 1.00 10.25 365 VAL A C 1
ATOM 1355 O O . VAL A 1 82 ? 14.512 -39.156 -7.418 1.00 10.06 365 VAL A O 1
ATOM 1368 N N . GLN A 1 83 ? 14.557 -37.472 -8.899 1.00 9.73 366 GLN A N 1
ATOM 1369 C CA A GLN A 1 83 ? 15.599 -38.096 -9.633 0.46 8.76 366 GLN A CA 1
ATOM 1370 C CA B GLN A 1 83 ? 15.668 -38.094 -9.682 0.54 10.22 366 GLN A CA 1
ATOM 1371 C C . GLN A 1 83 ? 16.921 -38.161 -8.849 1.00 8.28 366 GLN A C 1
ATOM 1372 O O . GLN A 1 83 ? 17.641 -39.127 -8.939 1.00 8.02 366 GLN A O 1
ATOM 1397 N N . LYS A 1 84 ? 17.208 -37.129 -8.059 1.00 7.72 367 LYS A N 1
ATOM 1398 C CA .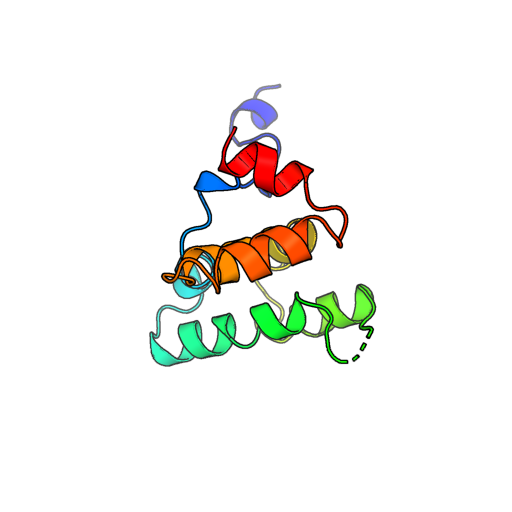 LYS A 1 84 ? 18.394 -37.180 -7.205 1.00 7.28 367 LYS A CA 1
ATOM 1399 C C . LYS A 1 84 ? 18.354 -38.395 -6.269 1.00 6.72 367 LYS A C 1
ATOM 1400 O O . LYS A 1 84 ? 19.356 -39.077 -6.053 1.00 7.19 367 LYS A O 1
ATOM 1419 N N . LEU A 1 85 ? 17.181 -38.647 -5.690 1.00 7.29 368 LEU A N 1
ATOM 1420 C CA . LEU A 1 85 ? 17.053 -39.771 -4.786 1.00 8.10 368 LEU A CA 1
ATOM 1421 C C . LEU A 1 85 ? 17.224 -41.107 -5.516 1.00 7.59 368 LEU A C 1
ATOM 1422 O O . LEU A 1 85 ? 17.903 -42.013 -5.076 1.00 8.68 368 LEU A O 1
ATOM 1438 N N . ILE A 1 86 ? 16.601 -41.207 -6.697 1.00 7.50 369 ILE A N 1
ATOM 1439 C CA . ILE A 1 86 ? 16.713 -42.437 -7.471 1.00 7.84 369 ILE A CA 1
ATOM 1440 C C . ILE A 1 86 ? 18.154 -42.697 -7.937 1.00 6.62 369 ILE A C 1
ATOM 1441 O O . ILE A 1 86 ? 18.665 -43.808 -7.828 1.00 7.60 369 ILE A O 1
ATOM 1457 N N . GLU A 1 87 ? 18.838 -41.667 -8.421 1.00 6.70 370 GLU A N 1
ATOM 1458 C CA . GLU A 1 87 ? 20.230 -41.808 -8.850 1.00 6.92 370 GLU A CA 1
ATOM 1459 C C . GLU A 1 87 ? 21.115 -42.301 -7.707 1.00 6.96 370 GLU A C 1
ATOM 1460 O O . GLU A 1 87 ? 22.105 -42.978 -7.936 1.00 9.79 370 GLU A O 1
ATOM 1472 N N . ASN A 1 88 ? 20.763 -41.913 -6.486 1.00 6.02 371 ASN A N 1
ATOM 1473 C CA . ASN A 1 88 ? 21.494 -42.269 -5.273 1.00 6.35 371 ASN A CA 1
ATOM 1474 C C . ASN A 1 88 ? 20.784 -43.310 -4.433 1.00 6.11 371 ASN A C 1
ATOM 1475 O O . ASN A 1 88 ? 21.029 -43.367 -3.227 1.00 7.00 371 ASN A O 1
ATOM 1486 N N . ARG A 1 89 ? 19.949 -44.151 -5.024 1.00 6.51 372 ARG A N 1
ATOM 1487 C CA . ARG A 1 89 ? 19.111 -45.011 -4.206 1.00 7.20 372 ARG A CA 1
ATOM 1488 C C . ARG A 1 89 ? 19.924 -45.904 -3.281 1.00 6.67 372 ARG A C 1
ATOM 1489 O O . ARG A 1 89 ? 19.535 -46.070 -2.120 1.00 7.55 372 ARG A O 1
ATOM 1510 N N . ASP A 1 90 ? 21.018 -46.495 -3.733 1.00 6.89 373 ASP A N 1
ATOM 1511 C CA A ASP A 1 90 ? 21.800 -47.360 -2.870 0.69 7.10 373 ASP A CA 1
ATOM 1512 C CA B ASP A 1 90 ? 21.784 -47.365 -2.858 0.31 7.07 373 ASP A CA 1
ATOM 1513 C C . ASP A 1 90 ? 22.411 -46.573 -1.698 1.00 6.43 373 ASP A C 1
ATOM 1514 O O . ASP A 1 90 ? 22.320 -46.996 -0.534 1.00 7.16 373 ASP A O 1
ATOM 1531 N N . LYS A 1 91 ? 23.015 -45.429 -1.989 1.00 5.87 374 LYS A N 1
ATOM 1532 C CA . LYS A 1 91 ? 23.572 -44.610 -0.942 1.00 6.16 374 LYS A CA 1
ATOM 1533 C C . LYS A 1 91 ? 22.512 -44.185 0.057 1.00 5.65 374 LYS A C 1
ATOM 1534 O O . LYS A 1 91 ? 22.741 -44.244 1.280 1.00 6.79 374 LYS A O 1
ATOM 1553 N N . VAL A 1 92 ? 21.390 -43.673 -0.434 1.00 6.27 375 VAL A N 1
ATOM 1554 C CA . VAL A 1 92 ? 20.389 -43.146 0.473 1.00 7.07 375 VAL A CA 1
ATOM 1555 C C . VAL A 1 92 ? 19.852 -44.251 1.386 1.00 5.95 375 VAL A C 1
ATOM 1556 O O . VAL A 1 92 ? 19.752 -44.070 2.605 1.00 6.89 375 VAL A O 1
ATOM 1569 N N . VAL A 1 93 ? 19.495 -45.391 0.839 1.00 6.01 376 VAL A N 1
ATOM 1570 C CA A VAL A 1 93 ? 18.892 -46.453 1.620 0.78 6.06 376 VAL A CA 1
ATOM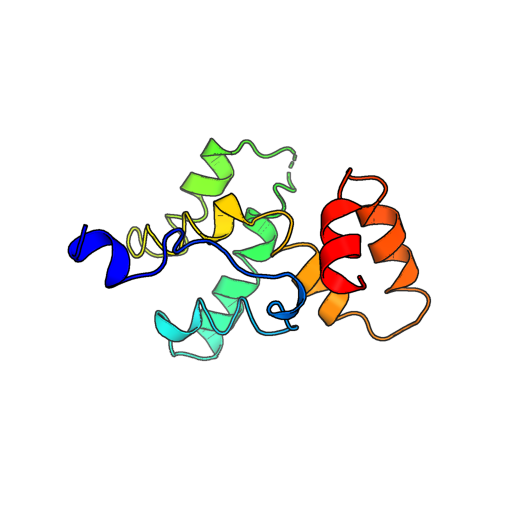 1571 C CA B VAL A 1 93 ? 18.884 -46.408 1.673 0.22 6.41 376 VAL A CA 1
ATOM 1572 C C . VAL A 1 93 ? 19.910 -46.994 2.628 1.00 6.24 376 VAL A C 1
ATOM 1573 O O . VAL A 1 93 ? 19.626 -47.118 3.830 1.00 6.94 376 VAL A O 1
ATOM 1598 N N . TRP A 1 94 ? 21.081 -47.401 2.143 1.00 5.88 377 TRP A N 1
ATOM 1599 C CA . TRP A 1 94 ? 22.030 -48.070 2.991 1.00 5.60 377 TRP A CA 1
ATOM 1600 C C . TRP A 1 94 ? 22.695 -47.160 3.988 1.00 5.90 377 TRP A C 1
ATOM 1601 O O . TRP A 1 94 ? 22.925 -47.553 5.142 1.00 6.79 377 TRP A O 1
ATOM 1622 N N . LEU A 1 95 ? 23.109 -45.969 3.584 1.00 5.79 378 LEU A N 1
ATOM 1623 C CA . LEU A 1 95 ? 23.769 -45.076 4.498 1.00 5.81 378 LEU A CA 1
ATOM 1624 C C . LEU A 1 95 ? 22.836 -44.497 5.551 1.00 5.84 378 LEU A C 1
ATOM 1625 O O . LEU A 1 95 ? 23.280 -44.215 6.667 1.00 6.35 378 LEU A O 1
ATOM 1641 N N . THR A 1 96 ? 21.555 -44.311 5.224 1.00 6.31 379 THR A N 1
ATOM 1642 C CA . THR A 1 96 ? 20.595 -43.905 6.242 1.00 5.56 379 THR A CA 1
ATOM 1643 C C . THR A 1 96 ? 20.502 -45.006 7.311 1.00 6.46 379 THR A C 1
ATOM 1644 O O . THR A 1 96 ? 20.521 -44.749 8.518 1.00 7.42 379 THR A O 1
ATOM 1655 N N . ARG A 1 97 ? 20.349 -46.255 6.870 1.00 6.39 380 ARG A N 1
ATOM 1656 C CA . ARG A 1 97 ? 20.277 -47.365 7.780 1.00 7.11 380 ARG A CA 1
ATOM 1657 C C . ARG A 1 97 ? 21.552 -47.460 8.622 1.00 6.49 380 ARG A C 1
ATOM 1658 O O . ARG A 1 97 ? 21.500 -47.632 9.851 1.00 7.44 380 ARG A O 1
ATOM 1679 N N . LEU A 1 98 ? 22.694 -47.386 7.981 1.00 6.60 381 LEU A N 1
ATOM 1680 C CA . LEU A 1 98 ? 23.967 -47.493 8.697 1.00 6.93 381 LEU A CA 1
ATOM 1681 C C . LEU A 1 98 ? 24.130 -46.366 9.705 1.00 6.90 381 LEU A C 1
ATOM 1682 O O . LEU A 1 98 ? 24.574 -46.593 10.850 1.00 8.01 381 LEU A O 1
ATOM 1698 N N . ALA A 1 99 ? 23.786 -45.148 9.313 1.00 6.98 382 ALA A N 1
ATOM 1699 C CA . ALA A 1 99 ? 23.938 -44.005 10.225 1.00 7.70 382 ALA A CA 1
ATOM 1700 C C . ALA A 1 99 ? 23.100 -44.171 11.472 1.00 7.55 382 ALA A C 1
ATOM 1701 O O . ALA A 1 99 ? 23.413 -43.590 12.513 1.00 9.66 382 ALA A O 1
ATOM 1708 N N . ARG A 1 100 ? 21.996 -44.889 11.366 1.00 7.17 383 ARG A N 1
ATOM 1709 C CA . ARG A 1 100 ? 21.071 -45.125 12.465 1.00 7.91 383 ARG A CA 1
ATOM 1710 C C . ARG A 1 100 ? 21.435 -46.348 13.315 1.00 8.34 383 ARG A C 1
ATOM 1711 O O . ARG A 1 100 ? 20.772 -46.542 14.352 1.00 11.28 383 ARG A O 1
ATOM 1732 N N . ALA A 1 101 ? 22.459 -47.104 12.965 1.00 7.49 384 ALA A N 1
ATOM 1733 C CA . ALA A 1 101 ? 22.864 -48.304 13.673 1.00 7.69 384 ALA A CA 1
ATOM 1734 C C . ALA A 1 101 ? 23.953 -47.940 14.685 1.00 8.23 384 ALA A C 1
ATOM 1735 O O . ALA A 1 101 ? 25.000 -47.421 14.339 1.00 8.99 384 ALA A O 1
ATOM 1742 N N . GLU A 1 102 ? 23.647 -48.185 15.973 1.00 9.23 385 GLU A N 1
ATOM 1743 C CA A GLU A 1 102 ? 24.561 -47.825 17.053 0.44 9.69 385 GLU A CA 1
ATOM 1744 C CA B GLU A 1 102 ? 24.532 -47.831 17.068 0.56 10.11 385 GLU A CA 1
ATOM 1745 C C . GLU A 1 102 ? 25.401 -48.981 17.576 1.00 9.32 385 GLU A C 1
ATOM 1746 O O . GLU A 1 102 ? 26.502 -48.763 18.060 1.00 12.28 385 GLU A O 1
ATOM 1768 N N . SER A 1 103 ? 24.874 -50.205 17.545 1.00 8.86 386 SER A N 1
ATOM 1769 C CA A SER A 1 103 ? 25.579 -51.330 18.120 0.98 9.37 386 SER A CA 1
ATOM 1770 C CA B SER A 1 103 ? 25.573 -51.348 18.110 0.02 8.81 386 SER A CA 1
ATOM 1771 C C . SER A 1 103 ? 26.606 -51.901 17.140 1.00 8.99 386 SER A C 1
ATOM 1772 O O . SER A 1 103 ? 26.470 -51.775 15.900 1.00 8.41 386 SER A O 1
ATOM 1787 N N . ARG A 1 104 ? 27.618 -52.568 17.676 1.00 9.68 387 ARG A N 1
ATOM 1788 C CA . ARG A 1 104 ? 28.621 -53.227 16.849 1.00 10.76 387 ARG A CA 1
ATOM 1789 C C . ARG A 1 104 ? 27.932 -54.251 15.951 1.00 9.58 387 ARG A C 1
ATOM 1790 O O . ARG A 1 104 ? 28.223 -54.309 14.723 1.00 9.98 387 ARG A O 1
ATOM 1811 N N . GLU A 1 105 ? 27.060 -55.087 16.483 1.00 10.55 388 GLU A N 1
ATOM 1812 C CA . GLU A 1 105 ? 26.487 -56.145 15.691 1.00 11.83 388 GLU A CA 1
ATOM 1813 C C . GLU A 1 105 ? 25.671 -55.594 14.561 1.00 10.01 388 GLU A C 1
ATOM 1814 O O . GLU A 1 105 ? 25.734 -56.112 13.436 1.00 10.41 388 GLU A O 1
ATOM 1826 N N . GLU A 1 106 ? 24.884 -54.554 14.805 1.00 9.12 389 GLU A N 1
ATOM 1827 C CA A GLU A 1 106 ? 24.034 -54.054 13.744 0.37 9.57 389 GLU A CA 1
ATOM 1828 C CA B GLU A 1 106 ? 24.030 -54.048 13.745 0.26 9.38 389 GLU A CA 1
ATOM 1829 C CA D GLU A 1 106 ? 24.033 -54.043 13.737 0.37 9.40 389 GLU A CA 1
ATOM 1830 C C . GLU A 1 106 ? 24.876 -53.370 12.657 1.00 8.46 389 GLU A C 1
ATOM 1831 O O . GLU A 1 106 ? 24.638 -53.567 11.440 1.00 8.57 389 GLU A O 1
ATOM 1862 N N . ARG A 1 107 ? 25.866 -52.568 13.042 1.00 7.47 390 ARG A N 1
ATOM 1863 C CA . ARG A 1 107 ? 26.724 -51.942 12.045 1.00 7.26 390 ARG A CA 1
ATOM 1864 C C . ARG A 1 107 ? 27.445 -52.976 11.218 1.00 6.80 390 ARG A C 1
ATOM 1865 O O . ARG A 1 107 ? 27.549 -52.863 10.013 1.00 7.68 390 ARG A O 1
ATOM 1886 N N . ASP A 1 108 ? 27.970 -54.008 11.869 1.00 7.34 391 ASP A N 1
ATOM 1887 C CA . ASP A 1 108 ? 28.684 -55.075 11.192 1.00 7.14 391 ASP A CA 1
ATOM 1888 C C . ASP A 1 108 ? 27.770 -55.775 10.176 1.00 7.81 391 ASP A C 1
ATOM 1889 O O . ASP A 1 108 ? 28.168 -56.049 9.040 1.00 7.95 391 ASP A O 1
ATOM 1898 N N . THR A 1 109 ? 26.550 -56.124 10.603 1.00 7.78 392 THR A N 1
ATOM 1899 C CA . THR A 1 109 ? 25.595 -56.767 9.737 1.00 7.96 392 THR A CA 1
ATOM 1900 C C . THR A 1 109 ? 25.346 -55.927 8.476 1.00 7.24 392 THR A C 1
ATOM 1901 O O . THR A 1 109 ? 25.345 -56.443 7.348 1.00 8.12 392 THR A O 1
ATOM 1912 N N . ILE A 1 110 ? 25.125 -54.634 8.675 1.00 6.89 393 ILE A N 1
ATOM 1913 C CA . ILE A 1 110 ? 24.860 -53.729 7.557 1.00 7.20 393 ILE A CA 1
ATOM 1914 C C . ILE A 1 110 ? 26.062 -53.635 6.621 1.00 6.51 393 ILE A C 1
ATOM 1915 O O . ILE A 1 110 ? 25.918 -53.681 5.395 1.00 7.26 393 ILE A O 1
ATOM 1931 N N . GLU A 1 111 ? 27.249 -53.515 7.186 1.00 7.11 394 GLU A N 1
ATOM 1932 C CA . GLU A 1 111 ? 28.454 -53.428 6.376 1.00 7.49 394 GLU A CA 1
ATOM 1933 C C . GLU A 1 111 ? 28.661 -54.698 5.560 1.00 7.22 394 GLU A C 1
ATOM 1934 O O . GLU A 1 111 ? 29.063 -54.616 4.369 1.00 8.01 394 GLU A O 1
ATOM 1946 N N . ARG A 1 112 ? 28.433 -55.864 6.150 1.00 7.09 395 ARG A N 1
ATOM 1947 C CA . ARG A 1 112 ? 28.547 -57.107 5.405 1.00 7.11 395 ARG A CA 1
ATOM 1948 C C . ARG A 1 112 ? 27.498 -57.165 4.303 1.00 7.07 395 ARG A C 1
ATOM 1949 O O . ARG A 1 112 ? 27.817 -57.573 3.163 1.00 8.12 395 ARG A O 1
ATOM 1970 N N . GLU A 1 113 ? 26.264 -56.762 4.607 1.00 7.76 396 GLU A N 1
ATOM 1971 C CA . GLU A 1 113 ? 25.220 -56.782 3.587 1.00 7.90 396 GLU A CA 1
ATOM 1972 C C . GLU A 1 113 ? 25.541 -55.844 2.438 1.00 6.89 396 GLU A C 1
ATOM 1973 O O . GLU A 1 113 ? 25.339 -56.211 1.267 1.00 8.11 396 GLU A O 1
ATOM 1985 N N . MET A 1 114 ? 26.052 -54.667 2.737 1.00 6.76 397 MET A N 1
ATOM 1986 C CA . MET A 1 114 ? 26.456 -53.759 1.686 1.00 7.00 397 MET A CA 1
ATOM 1987 C C . MET A 1 114 ? 27.511 -54.386 0.801 1.00 6.92 397 MET A C 1
ATOM 1988 O O . MET A 1 114 ? 27.428 -54.294 -0.421 1.00 7.39 397 MET A O 1
ATOM 2002 N N . ALA A 1 115 ? 28.538 -55.010 1.380 1.00 7.08 398 ALA A N 1
ATOM 2003 C CA . ALA A 1 115 ? 29.579 -55.656 0.581 1.00 7.37 398 ALA A CA 1
ATOM 2004 C C . ALA A 1 115 ? 28.928 -56.730 -0.306 1.00 7.56 398 ALA A C 1
ATOM 2005 O O . ALA A 1 115 ? 29.299 -56.879 -1.473 1.00 8.22 398 ALA A O 1
ATOM 2012 N N . SER A 1 116 ? 27.985 -57.501 0.240 1.00 7.20 399 SER A N 1
ATOM 2013 C CA A SER A 1 116 ? 27.344 -58.577 -0.513 0.70 8.07 399 SER A CA 1
ATOM 2014 C CA B SER A 1 116 ? 27.318 -58.564 -0.498 0.30 8.39 399 SER A CA 1
ATOM 2015 C C . SER A 1 116 ? 26.537 -58.035 -1.693 1.00 8.52 399 SER A C 1
ATOM 2016 O O . SER A 1 116 ? 26.341 -58.759 -2.686 1.00 10.61 399 SER A O 1
ATOM 2031 N N . GLU A 1 117 ? 26.075 -56.796 -1.599 1.00 8.10 400 GLU A N 1
ATOM 2032 C CA A GLU A 1 117 ? 25.309 -56.134 -2.639 0.51 10.15 400 GLU A CA 1
ATOM 2033 C CA B GLU A 1 117 ? 25.312 -56.167 -2.660 0.49 9.27 400 GLU A CA 1
ATOM 2034 C C . GLU A 1 117 ? 26.183 -55.400 -3.658 1.00 8.56 400 GLU A C 1
ATOM 2035 O O . GLU A 1 117 ? 25.650 -54.734 -4.521 1.00 11.45 400 GLU A O 1
ATOM 2058 N N . GLY A 1 118 ? 27.504 -55.537 -3.560 1.00 8.41 401 GLY A N 1
ATOM 2059 C CA . GLY A 1 118 ? 28.386 -54.867 -4.492 1.00 8.90 401 GLY A CA 1
ATOM 2060 C C . GLY A 1 118 ? 28.679 -53.416 -4.137 1.00 8.23 401 GLY A C 1
ATOM 2061 O O . GLY A 1 118 ? 29.092 -52.635 -5.002 1.00 9.77 401 GLY A O 1
ATOM 2065 N N . LEU A 1 119 ? 28.453 -53.036 -2.866 1.00 7.72 402 LEU A N 1
ATOM 2066 C CA . LEU A 1 119 ? 28.555 -51.654 -2.440 1.00 7.59 402 LEU A CA 1
ATOM 2067 C C . LEU A 1 119 ? 29.817 -51.362 -1.652 1.00 6.24 402 LEU A C 1
ATOM 2068 O O . LEU A 1 119 ? 29.854 -50.359 -0.945 1.00 7.34 402 LEU A O 1
ATOM 2084 N N . ARG A 1 120 ? 30.860 -52.162 -1.827 1.00 7.13 403 ARG A N 1
ATOM 2085 C CA . ARG A 1 120 ? 32.173 -51.791 -1.313 1.00 7.87 403 ARG A CA 1
ATOM 2086 C C . ARG A 1 120 ? 32.526 -50.345 -1.657 1.00 7.64 403 ARG A C 1
ATOM 2087 O O . ARG A 1 120 ? 33.111 -49.627 -0.849 1.00 8.50 403 ARG A O 1
ATOM 2108 N N . TRP A 1 121 ? 32.212 -49.895 -2.873 1.00 6.86 404 TRP A N 1
ATOM 2109 C CA . TRP A 1 121 ? 32.553 -48.546 -3.281 1.00 7.07 404 TRP A CA 1
ATOM 2110 C C . TRP A 1 121 ? 31.989 -47.487 -2.338 1.00 6.90 404 TRP A C 1
ATOM 2111 O O . TRP A 1 121 ? 32.611 -46.472 -2.097 1.00 8.09 404 TRP A O 1
ATOM 2132 N N . ILE A 1 122 ? 30.798 -47.745 -1.796 1.00 6.36 405 ILE A N 1
ATOM 2133 C CA . ILE A 1 122 ? 30.177 -46.805 -0.868 1.00 6.56 405 ILE A CA 1
ATOM 2134 C C . ILE A 1 122 ? 30.893 -46.811 0.477 1.00 6.59 405 ILE A C 1
ATOM 2135 O O . ILE A 1 122 ? 31.156 -45.748 1.046 1.00 7.27 405 ILE A O 1
ATOM 2151 N N . LEU A 1 123 ? 31.229 -47.981 0.967 1.00 6.75 406 LEU A N 1
ATOM 2152 C CA . LEU A 1 123 ? 31.991 -48.092 2.193 1.00 8.32 406 LEU A CA 1
ATOM 2153 C C . LEU A 1 123 ? 33.372 -47.461 2.067 1.00 7.78 406 LEU A C 1
ATOM 2154 O O . LEU A 1 123 ? 33.856 -46.835 3.003 1.00 8.19 406 LEU A O 1
ATOM 2170 N N . ASP A 1 124 ? 34.021 -47.621 0.897 1.00 8.98 407 ASP A N 1
ATOM 2171 C CA . ASP A 1 124 ? 35.296 -46.967 0.674 1.00 9.07 407 ASP A CA 1
ATOM 2172 C C . ASP A 1 124 ? 35.149 -45.467 0.724 1.00 8.39 407 ASP A C 1
ATOM 2173 O O . ASP A 1 124 ? 35.994 -44.756 1.282 1.00 10.86 407 ASP A O 1
ATOM 2182 N N . GLU A 1 125 ? 34.073 -44.944 0.160 1.00 9.74 408 GLU A N 1
ATOM 2183 C CA . GLU A 1 125 ? 33.832 -43.511 0.218 1.00 10.51 408 GLU A CA 1
ATOM 2184 C C . GLU A 1 125 ? 33.637 -43.070 1.678 1.00 10.03 408 GLU A C 1
ATOM 2185 O O . GLU A 1 125 ? 34.173 -42.049 2.126 1.00 11.50 408 GLU A O 1
ATOM 2197 N N . LEU A 1 126 ? 32.831 -43.825 2.422 1.00 8.20 409 LEU A N 1
ATOM 2198 C CA . LEU A 1 126 ? 32.478 -43.424 3.785 1.00 9.21 409 LEU A CA 1
ATOM 2199 C C . LEU A 1 126 ? 33.692 -43.448 4.708 1.00 9.07 409 LEU A C 1
ATOM 2200 O O . LEU A 1 126 ? 33.928 -42.502 5.448 1.00 12.05 409 LEU A O 1
ATOM 2216 N N . TYR A 1 127 ? 34.439 -44.542 4.667 1.00 7.55 410 TYR A N 1
ATOM 2217 C CA . TYR A 1 127 ? 35.491 -44.804 5.623 1.00 9.93 410 TYR A CA 1
ATOM 2218 C C . TYR A 1 127 ? 36.893 -44.485 5.125 1.00 12.34 410 TYR A C 1
ATOM 2219 O O . TYR A 1 127 ? 37.843 -44.403 5.915 1.00 15.53 410 TYR A O 1
ATOM 2237 N N . GLY A 1 128 ? 37.050 -44.301 3.830 1.00 14.04 411 GLY A N 1
ATOM 2238 C CA . GLY A 1 128 ? 38.342 -44.087 3.196 1.00 16.41 411 GLY A CA 1
ATOM 2239 C C . GLY A 1 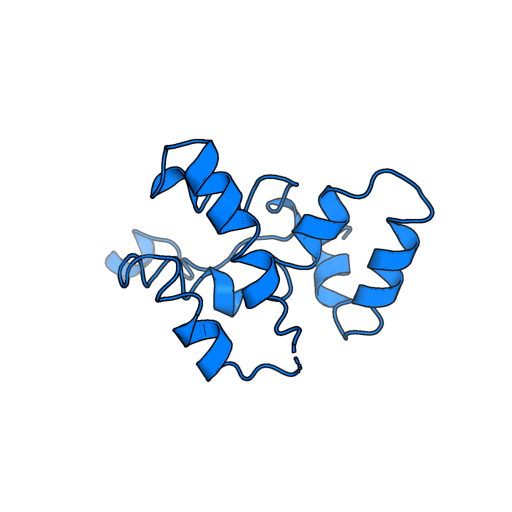128 ? 39.001 -45.391 2.809 1.00 22.62 411 GLY A C 1
ATOM 2240 O O . GLY A 1 128 ? 38.629 -46.460 3.271 1.00 27.32 411 GLY A O 1
#

Sequence (122 aa):
GAMGKSKSSQDKNYYVHAREIDAYWLQRRQQIGRVYPDAHIQHDKTTSSALKILSSGEPEKQLRDIENDLLMELFFDYEHHHEELVQQKLIENRDDKVVVWLTRLARAEESSREEEERDTIEREMASSEEGLRWILDELYG